Protein AF-A0A174P7P1-F1 (afdb_monomer_lite)

Organism: NCBI:txid1150298

pLDDT: mean 96.66, std 1.78, range [89.12, 98.38]

Secondary structure (DSSP, 8-state):
-HHHHHHTT---SGGGGT--HHHHHHHHHHPPPPSSSSSPPPHHHHHHHHHHH-

Foldseek 3Di:
DVVVCVVVVHDQACVVVVDDLVCLLVVLVVDDFDPPDPDGDDSVRSSVVNVVRD

Structure (mmCIF, N/CA/C/O backbone):
data_AF-A0A174P7P1-F1
#
_entry.id   AF-A0A174P7P1-F1
#
loop_
_atom_site.group_PDB
_atom_site.id
_atom_site.type_symbol
_atom_site.label_atom_id
_atom_site.label_alt_id
_atom_site.label_comp_id
_atom_site.label_asym_id
_atom_site.label_entity_id
_atom_site.label_seq_id
_atom_site.pdbx_PDB_ins_code
_atom_site.Cartn_x
_atom_site.Cartn_y
_atom_site.Cartn_z
_atom_site.occupancy
_atom_site.B_iso_or_equiv
_atom_site.auth_seq_id
_atom_site.auth_comp_id
_atom_site.auth_asym_id
_atom_site.auth_atom_id
_atom_site.pdbx_PDB_model_num
ATOM 1 N N . MET A 1 1 ? -10.391 -14.206 -6.050 1.00 89.12 1 MET A N 1
ATOM 2 C CA . MET A 1 1 ? -9.630 -14.456 -4.804 1.00 89.12 1 MET A CA 1
ATOM 3 C C . MET A 1 1 ? -10.322 -13.894 -3.570 1.00 89.12 1 MET A C 1
ATOM 5 O O . MET A 1 1 ? -10.244 -14.534 -2.536 1.00 89.12 1 MET A O 1
ATOM 9 N N . GLU A 1 2 ? -11.031 -12.767 -3.669 1.00 92.75 2 GLU A N 1
ATOM 10 C CA . GLU A 1 2 ? -11.705 -12.114 -2.535 1.00 92.75 2 GLU A CA 1
ATOM 11 C C . GLU A 1 2 ? -12.575 -13.036 -1.659 1.00 92.75 2 GLU A C 1
ATOM 13 O O . GLU A 1 2 ? -12.447 -13.002 -0.443 1.00 92.75 2 GLU A O 1
ATOM 18 N N . VAL A 1 3 ? -13.415 -13.895 -2.254 1.00 96.31 3 VAL A N 1
ATOM 19 C CA . VAL A 1 3 ? -14.274 -14.833 -1.496 1.00 96.31 3 VAL A CA 1
ATOM 20 C C . VAL A 1 3 ? -13.451 -15.714 -0.555 1.00 96.31 3 VAL A C 1
ATOM 22 O O . VAL A 1 3 ? -13.766 -15.821 0.623 1.00 96.31 3 VAL A O 1
ATOM 25 N N . TRP A 1 4 ? -12.346 -16.270 -1.050 1.00 97.50 4 TRP A N 1
ATOM 26 C CA . TRP A 1 4 ? -11.459 -17.103 -0.243 1.00 97.50 4 TRP A CA 1
ATOM 27 C C . TRP A 1 4 ? -10.759 -16.278 0.854 1.00 97.50 4 TRP A C 1
ATOM 29 O O . TRP A 1 4 ? -10.670 -16.708 1.999 1.00 97.50 4 TRP A O 1
ATOM 39 N N . MET A 1 5 ? -10.315 -15.055 0.555 1.00 96.62 5 MET A N 1
ATOM 40 C CA . MET A 1 5 ? -9.706 -14.175 1.565 1.00 96.62 5 MET A CA 1
ATOM 41 C C . MET A 1 5 ? -10.678 -13.865 2.715 1.00 96.62 5 MET A C 1
ATOM 43 O O . MET A 1 5 ? -10.283 -13.912 3.879 1.00 96.62 5 MET A O 1
ATOM 47 N N . LYS A 1 6 ? -11.960 -13.652 2.395 1.00 95.88 6 LYS A N 1
ATOM 48 C CA . LYS A 1 6 ? -13.033 -13.472 3.383 1.00 95.88 6 LYS A CA 1
ATOM 49 C C . LYS A 1 6 ? -13.277 -14.734 4.216 1.00 95.88 6 LYS A C 1
ATOM 51 O O . LYS A 1 6 ? -13.422 -14.629 5.428 1.00 95.88 6 LYS A O 1
ATOM 56 N N . GLU A 1 7 ? -13.269 -15.919 3.604 1.00 97.75 7 GLU A N 1
ATOM 57 C CA . GLU A 1 7 ? -13.391 -17.200 4.325 1.00 97.75 7 GLU A CA 1
ATOM 58 C C . GLU A 1 7 ? -12.237 -17.441 5.310 1.00 97.75 7 GLU A C 1
ATOM 60 O O . GLU A 1 7 ? -12.447 -18.016 6.376 1.00 97.75 7 GLU A O 1
ATOM 65 N N . LEU A 1 8 ? -11.027 -16.973 4.984 1.00 97.81 8 LEU A N 1
ATOM 66 C CA . LEU A 1 8 ? -9.861 -17.028 5.874 1.00 97.81 8 LEU A CA 1
ATOM 67 C C . LEU A 1 8 ? -9.872 -15.947 6.970 1.00 97.81 8 LEU A C 1
ATOM 69 O O . LEU A 1 8 ? -8.991 -15.953 7.829 1.00 97.81 8 LEU A O 1
ATOM 73 N N . GLY A 1 9 ? -10.840 -15.026 6.948 1.00 96.62 9 GLY A N 1
ATOM 74 C CA . GLY A 1 9 ? -10.935 -13.920 7.902 1.00 96.62 9 GLY A CA 1
ATOM 75 C C . GLY A 1 9 ? -9.909 -12.809 7.667 1.00 96.62 9 GLY A C 1
ATOM 76 O O . GLY A 1 9 ? -9.544 -12.111 8.611 1.00 96.62 9 GLY A O 1
ATOM 77 N N . LEU A 1 10 ? -9.413 -12.654 6.435 1.00 97.00 10 LEU A N 1
ATOM 78 C CA . LEU A 1 10 ? -8.523 -11.552 6.087 1.00 97.00 10 LEU A CA 1
ATOM 79 C C . LEU A 1 10 ? -9.306 -10.245 5.955 1.00 97.00 10 LEU A C 1
ATOM 81 O O . LEU A 1 10 ? -10.433 -10.212 5.459 1.00 97.00 10 LEU A O 1
ATOM 85 N N . THR A 1 11 ? -8.651 -9.162 6.356 1.00 95.31 11 THR A N 1
ATOM 86 C CA . THR A 1 11 ? -9.103 -7.799 6.092 1.00 95.31 11 THR A CA 1
ATOM 87 C C . THR A 1 11 ? -9.043 -7.526 4.591 1.00 95.31 11 THR A C 1
ATOM 89 O O . THR A 1 11 ? -8.117 -7.982 3.912 1.00 95.31 11 THR A O 1
ATOM 92 N N . MET A 1 12 ? -10.013 -6.781 4.070 1.00 94.88 12 MET A N 1
ATOM 93 C CA . MET A 1 12 ? -10.096 -6.505 2.629 1.00 94.88 12 MET A CA 1
ATOM 94 C C . MET A 1 12 ? -9.801 -5.052 2.274 1.00 94.88 12 MET A C 1
ATOM 96 O O . MET A 1 12 ? -9.736 -4.717 1.094 1.00 94.88 12 MET A O 1
ATOM 100 N N . ASN A 1 13 ? -9.631 -4.201 3.281 1.00 95.38 13 ASN A N 1
ATOM 101 C CA . ASN A 1 13 ? -9.524 -2.766 3.111 1.00 95.38 13 ASN A CA 1
ATOM 102 C C . ASN A 1 13 ? -8.493 -2.180 4.091 1.00 95.38 13 ASN A C 1
ATOM 104 O O . ASN A 1 13 ? -8.398 -2.609 5.242 1.00 95.38 13 ASN A O 1
ATOM 108 N N . LEU A 1 14 ? -7.703 -1.203 3.642 1.00 96.81 14 LEU A N 1
ATOM 109 C CA . LEU A 1 14 ? -6.634 -0.598 4.440 1.00 96.81 14 LEU A CA 1
ATOM 110 C C . LEU A 1 14 ? -7.159 0.183 5.658 1.00 96.81 14 LEU A C 1
ATOM 112 O O . LEU A 1 14 ? -6.455 0.272 6.667 1.00 96.81 14 LEU A O 1
ATOM 116 N N . HIS A 1 15 ? -8.381 0.716 5.607 1.00 96.31 15 HIS A N 1
ATOM 117 C CA . HIS A 1 15 ? -8.999 1.417 6.732 1.00 96.31 15 HIS A CA 1
ATOM 118 C C . HIS A 1 15 ? -9.226 0.495 7.937 1.00 96.31 15 HIS A C 1
ATOM 120 O O . HIS A 1 15 ? -9.074 0.921 9.081 1.00 96.31 15 HIS A O 1
ATOM 126 N N . GLU A 1 16 ? -9.491 -0.792 7.700 1.00 96.75 16 GLU A N 1
ATOM 127 C CA . GLU A 1 16 ? -9.609 -1.808 8.757 1.00 96.75 16 GLU A CA 1
ATOM 128 C C . GLU A 1 16 ? -8.272 -2.035 9.496 1.00 96.75 16 GLU A C 1
ATOM 130 O O . GLU A 1 16 ? -8.263 -2.485 10.641 1.00 96.75 16 GLU A O 1
ATOM 135 N N . LEU A 1 17 ? -7.145 -1.657 8.875 1.00 96.25 17 LEU A N 1
ATOM 136 C CA . LEU A 1 17 ? -5.802 -1.640 9.474 1.00 96.25 17 LEU A CA 1
ATOM 137 C C . LEU A 1 17 ? -5.408 -0.267 10.046 1.00 96.25 17 LEU A C 1
ATOM 139 O O . LEU A 1 17 ? -4.285 -0.101 10.522 1.00 96.25 17 LEU A O 1
ATOM 143 N N . GLY A 1 18 ? -6.306 0.720 10.005 1.00 96.88 18 GLY A N 1
ATOM 144 C CA . GLY A 1 18 ? -6.073 2.071 10.514 1.00 96.88 18 GLY A CA 1
ATOM 145 C C . GLY A 1 18 ? -5.362 3.015 9.542 1.00 96.88 18 GLY A C 1
ATOM 146 O O . GLY A 1 18 ? -4.932 4.089 9.963 1.00 96.88 18 GLY A O 1
ATOM 147 N N . ALA A 1 19 ? -5.233 2.658 8.260 1.00 97.44 19 ALA A N 1
ATOM 148 C CA . ALA A 1 19 ? -4.739 3.597 7.259 1.00 97.44 19 ALA A CA 1
ATOM 149 C C . ALA A 1 19 ? -5.769 4.710 7.003 1.00 97.44 19 ALA A C 1
ATOM 151 O O . ALA A 1 19 ? -6.980 4.471 6.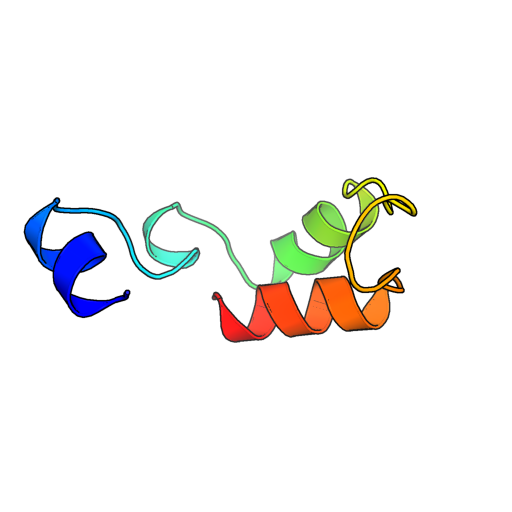959 1.00 97.44 19 ALA A O 1
ATOM 152 N N . THR A 1 20 ? -5.282 5.933 6.800 1.00 97.94 20 THR A N 1
ATOM 153 C CA . THR A 1 20 ? -6.097 7.091 6.413 1.00 97.94 20 THR A CA 1
ATOM 154 C C . THR A 1 20 ? -5.637 7.646 5.068 1.00 97.94 20 THR A C 1
ATOM 156 O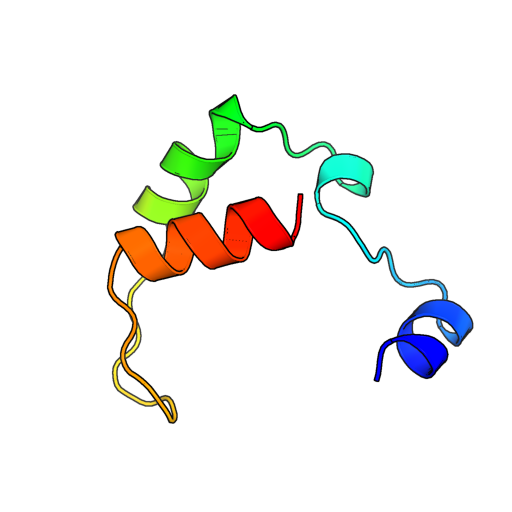 O . THR A 1 20 ? -4.515 7.390 4.627 1.00 97.94 20 THR A O 1
ATOM 159 N N . GLU A 1 21 ? -6.490 8.437 4.413 1.00 96.88 21 GLU A N 1
ATOM 16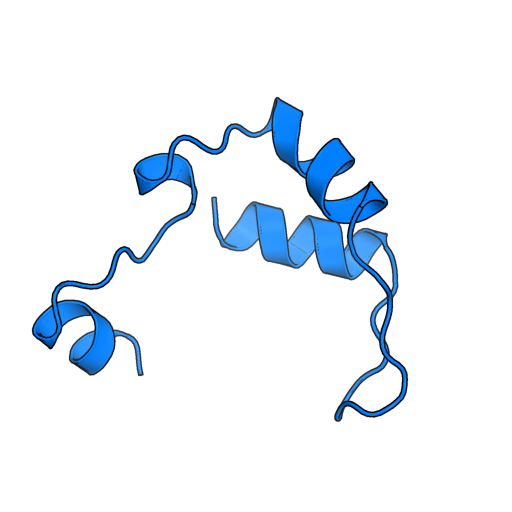0 C CA . GLU A 1 21 ? -6.171 9.046 3.115 1.00 96.88 21 GLU A CA 1
ATOM 161 C C . GLU A 1 21 ? -4.906 9.924 3.179 1.00 96.88 21 GLU A C 1
ATOM 163 O O . GLU A 1 21 ? -4.067 9.897 2.277 1.00 96.88 21 GLU A O 1
ATOM 168 N N . GLU A 1 22 ? -4.702 10.61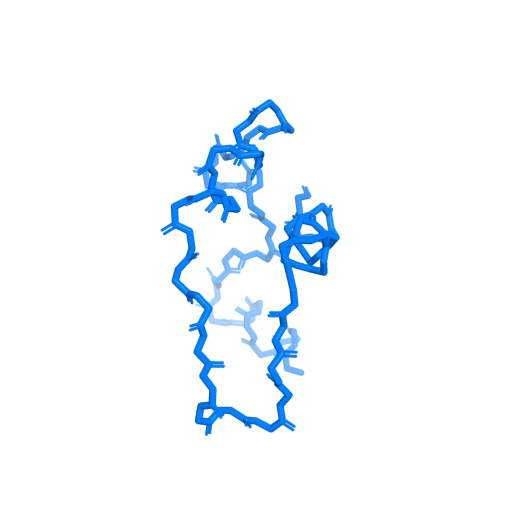9 4.301 1.00 97.81 22 GLU A N 1
ATOM 169 C CA . GLU A 1 22 ? -3.521 11.451 4.563 1.00 97.81 22 GLU A CA 1
ATOM 170 C C . GLU A 1 22 ? -2.214 10.637 4.609 1.00 97.81 22 GLU A C 1
ATOM 172 O O . GLU A 1 22 ? -1.144 11.152 4.278 1.00 97.81 22 GLU A O 1
ATOM 177 N N . MET A 1 23 ? -2.280 9.352 4.980 1.00 98.19 23 MET A N 1
ATOM 178 C CA . MET A 1 23 ? -1.109 8.472 5.063 1.00 98.19 23 MET A CA 1
ATOM 179 C C . MET A 1 23 ? -0.659 7.946 3.695 1.00 98.19 23 MET A C 1
ATOM 181 O O . MET A 1 23 ? 0.504 7.559 3.555 1.00 98.19 23 MET A O 1
ATOM 185 N N . LEU A 1 24 ? -1.531 7.937 2.679 1.00 97.75 24 LEU A N 1
ATOM 186 C CA . LEU A 1 24 ? -1.260 7.252 1.408 1.00 97.75 24 LEU A CA 1
ATOM 187 C C . LEU A 1 24 ? -0.042 7.812 0.675 1.00 97.75 24 LEU A C 1
ATOM 189 O O . LEU A 1 24 ? 0.768 7.046 0.158 1.00 97.75 24 LEU A O 1
ATOM 193 N N . HIS A 1 25 ? 0.138 9.135 0.684 1.00 97.56 25 HIS A N 1
ATOM 194 C CA . HIS A 1 25 ? 1.323 9.762 0.097 1.00 97.56 25 HIS A CA 1
ATOM 195 C C . HIS A 1 25 ? 2.613 9.318 0.800 1.00 97.56 25 HIS A C 1
ATOM 197 O O . HIS A 1 25 ? 3.614 9.054 0.136 1.00 97.56 25 HIS A O 1
ATOM 203 N N . GLY A 1 26 ? 2.593 9.190 2.131 1.00 98.25 26 GLY A N 1
ATOM 204 C CA . GLY A 1 26 ? 3.731 8.685 2.901 1.00 98.25 26 GLY A CA 1
ATOM 205 C C . GLY A 1 26 ? 4.057 7.227 2.571 1.00 98.25 26 GLY A C 1
ATOM 206 O O . GLY A 1 26 ? 5.224 6.888 2.380 1.00 98.25 26 GLY A O 1
ATOM 207 N N . ILE A 1 27 ? 3.030 6.385 2.434 1.00 98.00 27 ILE A N 1
ATOM 208 C CA . ILE A 1 27 ? 3.176 4.970 2.060 1.00 98.00 27 ILE A CA 1
ATOM 209 C C . ILE A 1 27 ? 3.728 4.843 0.632 1.00 98.00 27 ILE A C 1
ATOM 211 O O . ILE A 1 27 ? 4.689 4.105 0.414 1.00 98.00 27 ILE A O 1
ATOM 215 N N . ALA A 1 28 ? 3.185 5.597 -0.329 1.00 97.75 28 ALA A N 1
ATOM 216 C CA . ALA A 1 28 ? 3.672 5.610 -1.709 1.00 97.75 28 ALA A CA 1
ATOM 217 C C . ALA A 1 28 ? 5.137 6.071 -1.788 1.00 97.75 28 ALA A C 1
ATOM 219 O O . ALA A 1 28 ? 5.950 5.429 -2.447 1.00 97.75 28 ALA A O 1
ATOM 220 N N . ASN A 1 29 ? 5.508 7.123 -1.047 1.00 97.81 29 ASN A N 1
ATOM 221 C CA . ASN A 1 29 ? 6.893 7.603 -0.963 1.00 97.81 29 ASN A CA 1
ATOM 222 C C . ASN A 1 29 ? 7.854 6.571 -0.348 1.00 97.81 29 ASN A C 1
ATOM 224 O O . ASN A 1 29 ? 9.021 6.525 -0.727 1.00 97.81 29 ASN A O 1
ATOM 228 N N . GLY A 1 30 ? 7.385 5.765 0.610 1.00 97.69 30 GLY A N 1
ATOM 229 C CA . GLY A 1 30 ? 8.164 4.690 1.234 1.00 97.69 30 GLY A CA 1
ATOM 230 C C . GLY A 1 30 ? 8.208 3.388 0.426 1.00 97.69 30 GLY A C 1
ATOM 231 O O . GLY A 1 30 ? 8.924 2.461 0.806 1.00 97.69 30 GLY A O 1
ATOM 232 N N . THR A 1 31 ? 7.452 3.294 -0.671 1.00 97.12 31 THR A N 1
ATOM 233 C CA . THR A 1 31 ? 7.380 2.092 -1.506 1.00 97.12 31 THR A CA 1
ATOM 234 C C . THR A 1 31 ? 8.552 2.054 -2.483 1.00 97.12 31 THR A C 1
ATOM 236 O O . THR A 1 31 ? 8.753 2.967 -3.280 1.00 97.12 31 THR A O 1
ATOM 239 N N . ILE A 1 32 ? 9.323 0.966 -2.453 1.00 97.06 32 ILE A N 1
ATOM 240 C CA . ILE A 1 32 ? 10.409 0.734 -3.410 1.00 97.06 32 ILE A CA 1
ATOM 241 C C . ILE A 1 32 ? 9.805 0.224 -4.721 1.00 97.06 32 ILE A C 1
ATOM 243 O O . ILE A 1 32 ? 9.149 -0.818 -4.743 1.00 97.06 32 ILE A O 1
ATOM 247 N N . ILE A 1 33 ? 10.060 0.930 -5.822 1.00 97.00 33 ILE A N 1
ATOM 248 C CA . ILE A 1 33 ? 9.649 0.484 -7.154 1.00 97.00 33 ILE A CA 1
ATOM 249 C C . ILE A 1 33 ? 10.507 -0.712 -7.577 1.00 97.00 33 ILE A C 1
ATOM 251 O O . ILE A 1 33 ? 11.731 -0.619 -7.654 1.00 97.00 33 ILE A O 1
ATOM 255 N N . MET A 1 34 ? 9.855 -1.844 -7.846 1.00 95.25 34 MET A N 1
ATOM 256 C CA . MET A 1 34 ? 10.511 -3.068 -8.302 1.00 95.25 34 MET A CA 1
ATOM 257 C C . MET A 1 34 ? 10.402 -3.223 -9.820 1.00 95.25 34 MET A C 1
ATOM 259 O O . MET A 1 34 ? 9.320 -3.093 -10.387 1.00 95.25 34 MET A O 1
ATOM 263 N N . GLU A 1 35 ? 11.509 -3.592 -10.466 1.00 96.50 35 GLU A N 1
ATOM 264 C CA . GLU A 1 35 ? 11.562 -3.800 -11.923 1.00 96.50 35 GLU A CA 1
ATOM 265 C C . GLU A 1 35 ? 11.376 -5.267 -12.348 1.00 96.50 35 GLU A C 1
ATOM 267 O O . GLU A 1 35 ? 11.166 -5.557 -13.520 1.00 96.50 35 GLU A O 1
ATOM 272 N N . GLY A 1 36 ? 11.438 -6.209 -11.401 1.00 95.69 36 GLY A N 1
ATOM 273 C CA . GLY A 1 36 ? 11.360 -7.649 -11.686 1.00 95.69 36 GLY A CA 1
ATOM 274 C C . GLY A 1 36 ? 9.942 -8.219 -11.823 1.00 95.69 36 GLY A C 1
ATOM 275 O O . GLY A 1 36 ? 9.791 -9.416 -12.054 1.00 95.69 36 GLY A O 1
ATOM 276 N N . GLY A 1 37 ? 8.906 -7.402 -11.619 1.00 90.81 37 GLY A N 1
ATOM 277 C CA . GLY A 1 37 ? 7.506 -7.815 -11.738 1.00 90.81 37 GLY A CA 1
ATOM 278 C C . GLY A 1 37 ? 7.003 -7.835 -13.185 1.00 90.81 37 GLY A C 1
ATOM 279 O O . GLY A 1 37 ? 7.704 -7.455 -14.115 1.00 90.81 37 GLY A O 1
ATOM 280 N N . TYR A 1 38 ? 5.741 -8.232 -13.380 1.00 95.25 38 TYR A N 1
ATOM 281 C CA . TYR A 1 38 ? 5.108 -8.221 -14.709 1.00 95.25 38 TYR A CA 1
ATOM 282 C C . TYR A 1 38 ? 4.919 -6.800 -15.282 1.00 95.25 38 TYR A C 1
ATOM 284 O O . TYR A 1 38 ? 4.779 -6.636 -16.493 1.00 95.25 38 TYR A O 1
ATOM 292 N N . LYS A 1 39 ? 4.880 -5.785 -14.410 1.00 95.50 39 LYS A N 1
ATOM 293 C CA . LYS A 1 39 ? 4.774 -4.361 -14.736 1.00 95.50 39 LYS A CA 1
ATOM 294 C C . LYS A 1 39 ? 5.635 -3.567 -13.757 1.00 95.50 39 LYS A C 1
ATOM 296 O O . LYS A 1 39 ? 5.514 -3.760 -12.549 1.00 95.50 39 LYS A O 1
ATOM 301 N N . VAL A 1 40 ? 6.456 -2.658 -14.281 1.00 97.75 40 VAL A N 1
ATOM 302 C CA . VAL A 1 40 ? 7.128 -1.628 -13.477 1.00 97.75 40 VAL A CA 1
ATOM 303 C C . VAL A 1 40 ? 6.120 -0.514 -13.217 1.00 97.75 40 VAL A C 1
ATOM 305 O O . VAL A 1 40 ? 5.574 0.043 -14.169 1.00 97.75 40 VAL A O 1
ATOM 308 N N . LEU A 1 41 ? 5.835 -0.234 -11.947 1.00 97.69 41 LEU A N 1
ATOM 309 C CA . LEU A 1 41 ? 4.908 0.825 -11.551 1.00 97.69 41 LEU A CA 1
ATOM 310 C C . LEU A 1 41 ? 5.635 2.162 -11.420 1.00 97.69 41 LEU A C 1
ATOM 312 O O . LEU A 1 41 ? 6.799 2.203 -11.021 1.00 97.69 41 LEU A O 1
ATOM 316 N N . ASN A 1 42 ? 4.937 3.255 -11.698 1.00 97.56 42 ASN A N 1
ATOM 317 C CA . ASN A 1 42 ? 5.361 4.584 -11.268 1.00 97.56 42 ASN A CA 1
ATOM 318 C C . ASN A 1 42 ? 4.688 4.984 -9.939 1.00 97.56 42 ASN A C 1
ATOM 320 O O . ASN A 1 42 ? 3.825 4.279 -9.416 1.00 97.56 42 ASN A O 1
ATOM 324 N N . HIS A 1 43 ? 5.115 6.114 -9.371 1.00 97.19 43 HIS A N 1
ATOM 325 C CA . HIS A 1 43 ? 4.628 6.590 -8.072 1.00 97.19 43 HIS A CA 1
ATOM 326 C C . HIS A 1 43 ? 3.119 6.883 -8.058 1.00 97.19 43 HIS A C 1
ATOM 328 O O . HIS A 1 43 ? 2.430 6.471 -7.124 1.00 97.19 43 HIS A O 1
ATOM 334 N N . ASP A 1 44 ? 2.592 7.506 -9.115 1.00 97.81 44 ASP A N 1
ATOM 335 C CA . ASP A 1 44 ? 1.166 7.831 -9.227 1.00 97.81 44 ASP A CA 1
ATOM 336 C C . ASP A 1 44 ? 0.306 6.561 -9.296 1.00 97.81 44 ASP A C 1
ATOM 338 O O . ASP A 1 44 ? -0.752 6.491 -8.672 1.00 97.81 44 ASP A O 1
ATOM 342 N N . GLU A 1 45 ? 0.784 5.522 -9.984 1.00 98.12 45 GLU A N 1
ATOM 343 C CA . GLU A 1 45 ? 0.105 4.224 -10.052 1.00 98.12 45 GLU A CA 1
ATOM 344 C C . GLU A 1 45 ? 0.080 3.516 -8.692 1.00 98.12 45 GLU A C 1
ATOM 346 O O . GLU A 1 45 ? -0.928 2.909 -8.328 1.00 98.12 45 GLU A O 1
ATOM 351 N N . VAL A 1 46 ? 1.162 3.608 -7.910 1.00 98.00 46 VAL A N 1
ATOM 352 C CA . VAL A 1 46 ? 1.179 3.099 -6.527 1.00 98.00 46 VAL A CA 1
ATOM 353 C C . VAL A 1 46 ? 0.142 3.842 -5.687 1.00 98.00 46 VAL A C 1
ATOM 355 O O . VAL A 1 46 ? -0.627 3.211 -4.961 1.00 98.00 46 VAL A O 1
ATOM 358 N N . LEU A 1 47 ? 0.078 5.170 -5.806 1.00 98.12 47 LEU A N 1
ATOM 359 C CA . LEU A 1 47 ? -0.899 5.979 -5.084 1.00 98.12 47 LEU A CA 1
ATOM 360 C C . LEU A 1 47 ? -2.342 5.637 -5.485 1.00 98.12 47 LEU A C 1
ATOM 362 O O . LEU A 1 47 ? -3.213 5.569 -4.620 1.00 98.12 47 LEU A O 1
ATOM 366 N N . GLU A 1 48 ? -2.605 5.397 -6.768 1.00 98.38 48 GLU A N 1
ATOM 367 C CA . GLU A 1 48 ? -3.921 4.980 -7.263 1.00 98.38 48 GLU A CA 1
ATOM 368 C C . GLU A 1 48 ? -4.333 3.610 -6.707 1.00 98.38 48 GLU A C 1
ATOM 370 O O . GLU A 1 48 ? -5.459 3.448 -6.233 1.00 98.38 48 GLU A O 1
ATOM 375 N N . ILE A 1 49 ? -3.419 2.635 -6.685 1.00 97.56 49 ILE A N 1
ATOM 376 C CA . ILE A 1 49 ? -3.668 1.314 -6.084 1.00 97.56 49 ILE A CA 1
ATOM 377 C C . ILE A 1 49 ? -4.003 1.454 -4.598 1.00 97.56 49 ILE A C 1
ATOM 379 O O . ILE A 1 49 ? -4.968 0.851 -4.127 1.00 97.56 49 ILE A O 1
ATOM 383 N N . LEU A 1 50 ? -3.235 2.265 -3.866 1.00 97.94 50 LEU A N 1
ATOM 384 C CA . LEU A 1 50 ? -3.480 2.524 -2.449 1.00 97.94 50 LEU A CA 1
ATOM 385 C C . LEU A 1 50 ? -4.847 3.179 -2.215 1.00 97.94 50 LEU A C 1
ATOM 387 O O . LEU A 1 50 ? -5.562 2.753 -1.315 1.00 97.94 50 LEU A O 1
ATOM 391 N N . LYS A 1 51 ? -5.247 4.149 -3.046 1.00 97.56 51 LYS A N 1
ATOM 392 C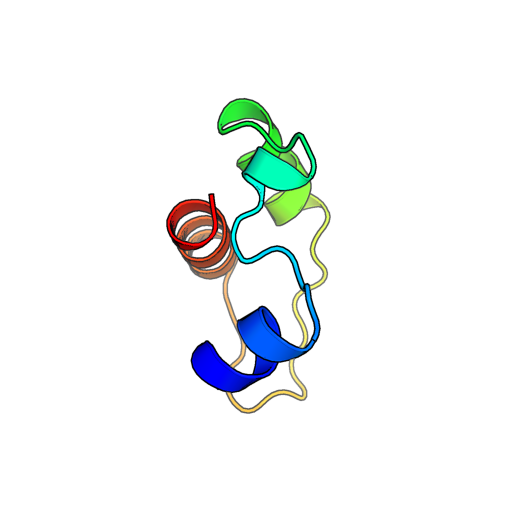 CA . LYS A 1 51 ? -6.574 4.788 -2.974 1.00 97.56 51 LYS A CA 1
ATOM 393 C C . LYS A 1 51 ? -7.713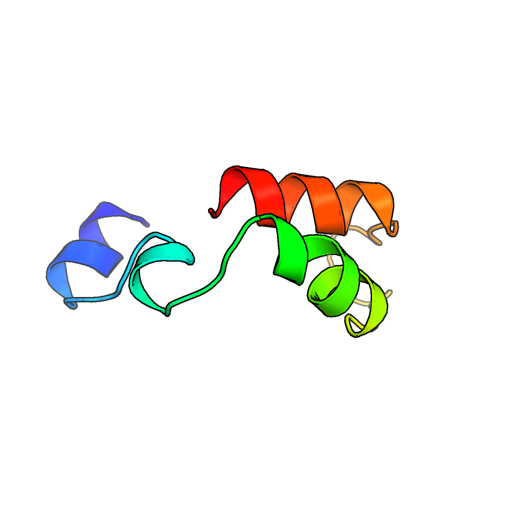 3.808 -3.236 1.00 97.56 51 LYS A C 1
ATOM 395 O O . LYS A 1 51 ? -8.715 3.859 -2.540 1.00 97.56 51 LYS A O 1
ATOM 400 N N . ASN A 1 52 ? -7.547 2.902 -4.197 1.00 97.50 52 ASN A N 1
ATOM 401 C CA . ASN A 1 52 ? -8.534 1.858 -4.493 1.00 97.50 52 ASN A CA 1
ATOM 402 C C . ASN A 1 52 ? -8.599 0.759 -3.416 1.00 97.50 52 ASN A C 1
ATOM 404 O O . ASN A 1 52 ? -9.518 -0.057 -3.438 1.00 97.50 52 ASN A O 1
ATOM 408 N N . SER A 1 53 ? -7.605 0.706 -2.525 1.00 96.25 53 SER A N 1
ATOM 409 C CA . SER A 1 53 ? -7.508 -0.274 -1.436 1.00 96.25 53 SER A CA 1
ATOM 410 C C . SER A 1 53 ? -7.904 0.306 -0.071 1.00 96.25 53 SER A C 1
ATOM 412 O O . SER A 1 53 ? -8.005 -0.455 0.896 1.00 96.25 53 SER A O 1
ATOM 414 N N . LEU A 1 54 ? -8.072 1.632 0.017 1.00 93.12 54 LEU A N 1
ATOM 415 C CA . LEU A 1 54 ? -8.604 2.352 1.177 1.00 93.12 54 LEU A CA 1
ATOM 416 C C . LEU A 1 54 ? -10.128 2.253 1.230 1.00 93.12 54 LEU A C 1
ATOM 418 O O . LEU A 1 54 ? -10.670 2.361 2.346 1.00 93.12 54 LEU A O 1
#

Sequence (54 aa):
MEVWMKELGLTMNLHELGATEEMLHGIANGTIIMEGGYKVLNHDEVLEILKNSL

Radius of gyration: 12.89 Å; chains: 1; bounding box: 26×29×25 Å

=== Feature glossary ===
Annotated list of the representations used here:

Nearest PDB structures. The Foldseek neighbor list gives the closest experimentally determined structures in the PDB, ranked by structural alignment. TM-score near 1 means near-identical fold; near 0.3 means only rough topology match. This is how one finds what a novel AlphaFold prediction most resembles in the solved-structure universe.

Foldseek 3Di. Foldseek's 3Di representation compresses backbone geometry into a per-residue letter drawn from a learned twenty-state alphabet. It captures the tertiary interaction pattern around each residue — which residues are packed against it in space, regardless of where they are in sequence.

Radius of gyration, Cα contacts, bounding box. Radius of gyration (Rg) is the root-mean-square distance of Cα atoms from their centroid — a single number for overall size and compactness. A globular domain of N residues has Rg ≈ 2.2·N^0.38 Å; an extended or disordered chain has a much larger Rg. The Cα contact count is the number of residue pairs whose Cα atoms are within 8 Å and are more than four positions apart in sequence — a standard proxy for tertiary packing density. The bounding box is the smallest axis-aligned box enclosing all Cα atoms.

InterPro / GO / CATH / organism. The annotation block draws on four external resources. InterPro: which protein families and domains the sequence belongs to. GO: standardized terms for what the protein does, what process it participates in, and where in the cell it acts. CATH: which structural fold it has in the CATH hierarchy. Organism: the species of origin.

mmCIF coordinates. The mmCIF block holds the 3D Cartesian coordinates of each backbone atom (N, Cα, C, O) in ångströms. mmCIF is the PDB's canonical archive format — a tagged-loop text representation of the atomic model.

pLDDT. pLDDT is the predicted lDDT-Cα score: AlphaFold's confidence that the local environment of each residue (all inter-atomic distances within 15 Å) is correctly placed. It is a per-residue number between 0 and 100, with higher meaning more reliable.

Backbone torsions (φ/ψ). φ (phi) and ψ (psi) are the two rotatable backbone dihedrals per residue: φ is the C(i-1)–N–Cα–C torsion, ψ is the N–Cα–C–N(i+1) torsion, both in degrees on (−180°, 180°]. α-helical residues cluster near (−60°, −45°); β-strand residues near (−120°, +130°). A Ramachandran plot is simply a scatter of (φ, ψ) for every residue.

B-factor. For experimental (PDB) structures, the B-factor (temperature factor) quantifies the positional spread of each atom in the crystal — a combination of thermal vibration and static disorder — in units of Å². High B-factors mark flexible loops or poorly resolved regions; low B-factors mark the rigid, well-ordered core.

Secondary structure (3-state, P-SEA). SS3 is a coarse helix/strand/coil call (letters a/b/c) made by the P-SEA algorithm from inter-Cα distances and dihedrals. It is less detailed than DSSP but needs only Cα positions.

Predicted aligned error. Predicted aligned error is AlphaFold's pairwise confidence. Unlike pLDDT (per-residue), PAE is per-residue-pair and captures whether two parts of the structure are correctly placed relative to each other. Units are ångströms of expected positional error.

Solvent-accessible surface area. Solvent-accessible surface area (SASA) is the area in Å² traced out by the centre of a 1.4 Å probe sphere (a water molecule) rolled over the protein's van der Waals surface (Shrake–Rupley / Lee–Richards construction). Buried residues have near-zero SASA; fully exposed residues can exceed 200 Å². The total SASA scales roughly with the number of surface residues.

Secondary structure (8-state, DSSP). The SS8 string is DSSP's per-residue secondary-structure call. α-helix (H) means an i→i+4 H-bond ladder; β-strand (E) means the residue participates in a β-sheet; 3₁₀ (G) and π (I) are tighter and wider helices; T/S are turns/bends; '-' is loop.

Rendered structure images. Structure images are PyMOL renders from six orthogonal camera directions. Cartoon representation draws helices as coils and strands as arrows; sticks shows the backbone as bonds; surface shows the solvent-excluded envelope. Rainbow coloring maps sequence position to hue (blue→red, N→C); chain coloring assigns a distinct color per polypeptide.

Sequence. The amino-acid sequence is the protein's primary structure: the linear order of residues from the N-terminus to the C-terminus, written in one-letter code. Everything else here — the 3D coordinates, the secondary structure, the domain annotations — is ultimately a consequence of this string.

Contact-map, Ramachandran, and PAE plots. Three diagnostic plots accompany the record. The Cα contact map visualizes the tertiary structure as a 2D adjacency matrix (8 Å cutoff, sequence-local contacts suppressed). The Ramachandran plot shows the distribution of backbone (φ, ψ) torsions, with points in the α and β basins reflecting secondary structure content. The PAE plot shows AlphaFold's inter-residue confidence as a color matrix.